Protein AF-A0A845YEF0-F1 (afdb_monomer_lite)

Foldseek 3Di:
DDDDPDDCVPPDPDVCVVVDDDQDDDPVQLVVLQVLLVLAPDPVLSVLLSQQSSQVVSVVVVCCVPPVPWDWDLPPWLSNPNVSSNPDSWTWQIDTHPDTDIGHGDDD

Secondary structure (DSSP, 8-state):
--------TT-S--HHHHS-PPPPPPHHHHHHHHHHHTT--SHHHHHHHHHHHHHHHHHHHHHHHH-TTSPEE-TT-GGG-HHHHTT-SSEEEEEETTEEEEE-----

Structure (mmCIF, N/CA/C/O backbone):
data_AF-A0A845YEF0-F1
#
_entry.id   AF-A0A845YEF0-F1
#
loop_
_atom_site.group_PDB
_atom_site.id
_atom_site.type_symbol
_atom_site.label_atom_id
_atom_site.label_alt_id
_atom_site.label_comp_id
_atom_site.label_asym_id
_atom_site.label_entity_id
_atom_site.label_seq_id
_atom_site.pdbx_PDB_ins_code
_atom_site.Cartn_x
_atom_site.Cartn_y
_atom_site.Cartn_z
_atom_site.occupancy
_atom_site.B_iso_or_equiv
_atom_site.auth_seq_id
_atom_site.auth_comp_id
_atom_site.auth_asym_id
_atom_site.auth_atom_id
_atom_site.pdbx_PDB_model_num
ATOM 1 N N . MET A 1 1 ? -62.039 5.447 -3.272 1.00 38.53 1 MET A N 1
ATOM 2 C CA . MET A 1 1 ? -60.881 5.254 -4.170 1.00 38.53 1 MET A CA 1
ATOM 3 C C . MET A 1 1 ? -59.667 5.848 -3.467 1.00 38.53 1 MET A C 1
ATOM 5 O O . MET A 1 1 ? -59.539 7.062 -3.432 1.00 38.53 1 MET A O 1
ATOM 9 N N . VAL A 1 2 ? -58.877 5.022 -2.777 1.00 38.72 2 VAL A N 1
ATOM 10 C CA . VAL A 1 2 ? -57.711 5.479 -1.998 1.00 38.72 2 VAL A CA 1
ATOM 11 C C . VAL A 1 2 ? -56.501 5.454 -2.928 1.00 38.72 2 VAL A C 1
ATOM 13 O O . VAL A 1 2 ? -56.199 4.412 -3.504 1.00 38.72 2 VAL A O 1
ATOM 16 N N . LYS A 1 3 ? -55.856 6.606 -3.136 1.00 45.25 3 LYS A N 1
ATOM 17 C CA . LYS A 1 3 ? -54.605 6.700 -3.896 1.00 45.25 3 LYS A CA 1
ATOM 18 C C . LYS A 1 3 ? -53.449 6.468 -2.928 1.00 45.25 3 LYS A C 1
ATOM 20 O O . LYS A 1 3 ? -53.220 7.291 -2.050 1.00 45.25 3 LYS A O 1
ATOM 25 N N . TYR A 1 4 ? -52.746 5.353 -3.092 1.00 42.28 4 TYR A N 1
ATOM 26 C CA . TYR A 1 4 ? -51.457 5.124 -2.448 1.00 42.28 4 TYR A CA 1
ATOM 27 C C . TYR A 1 4 ? -50.391 5.828 -3.289 1.00 42.28 4 TYR A C 1
ATOM 29 O O . TYR A 1 4 ? -49.989 5.327 -4.335 1.00 42.28 4 TYR A O 1
ATOM 37 N N . THR A 1 5 ? -49.978 7.023 -2.882 1.00 46.72 5 THR A N 1
ATOM 38 C CA . THR A 1 5 ? -48.724 7.615 -3.358 1.00 46.72 5 THR A CA 1
ATOM 39 C C . THR A 1 5 ? -47.606 7.06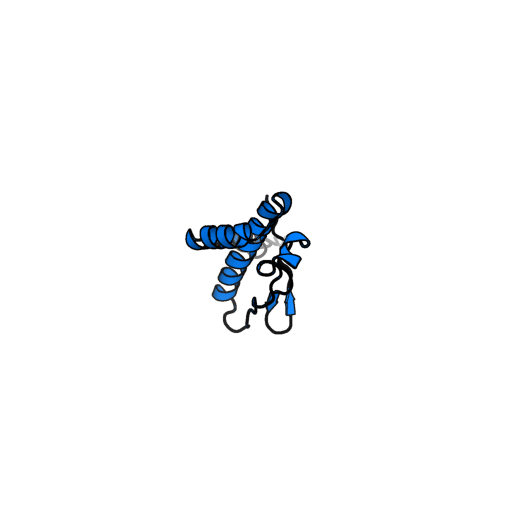9 -2.488 1.00 46.72 5 THR A C 1
ATOM 41 O O . THR A 1 5 ? -47.439 7.497 -1.349 1.00 46.72 5 THR A O 1
ATOM 44 N N . THR A 1 6 ? -46.890 6.078 -3.008 1.00 53.91 6 THR A N 1
ATOM 45 C CA . THR A 1 6 ? -45.656 5.574 -2.408 1.00 53.91 6 THR A CA 1
ATOM 46 C C . THR A 1 6 ? -44.585 6.649 -2.567 1.00 53.91 6 THR A C 1
ATOM 48 O O . THR A 1 6 ? -44.203 6.978 -3.689 1.00 53.91 6 THR A O 1
ATOM 51 N N . ASP A 1 7 ? -44.150 7.232 -1.453 1.00 53.75 7 ASP A N 1
ATOM 52 C CA . ASP A 1 7 ? -43.006 8.139 -1.407 1.00 53.75 7 ASP A CA 1
ATOM 53 C C . ASP A 1 7 ? -41.726 7.318 -1.618 1.00 53.75 7 ASP A C 1
ATOM 55 O O . ASP A 1 7 ? -41.354 6.482 -0.795 1.00 53.75 7 ASP A O 1
ATOM 59 N N . ILE A 1 8 ? -41.108 7.507 -2.782 1.00 58.44 8 ILE A N 1
ATOM 60 C CA . ILE A 1 8 ? -39.901 6.803 -3.239 1.00 58.44 8 ILE A CA 1
ATOM 61 C C . ILE A 1 8 ? -38.611 7.532 -2.827 1.00 58.44 8 ILE A C 1
ATOM 63 O O . ILE A 1 8 ? -37.521 7.052 -3.137 1.00 58.44 8 ILE A O 1
ATOM 67 N N . SER A 1 9 ? -38.697 8.662 -2.112 1.00 55.66 9 SER A N 1
ATOM 68 C CA . SER A 1 9 ? -37.523 9.494 -1.797 1.00 55.66 9 SER A CA 1
ATOM 69 C C . SER A 1 9 ? -36.497 8.826 -0.872 1.00 55.66 9 SER A C 1
ATOM 71 O O . SER A 1 9 ? -35.339 9.223 -0.878 1.00 55.66 9 SER A O 1
ATOM 73 N N . ASN A 1 10 ? -36.873 7.758 -0.159 1.00 55.16 10 ASN A N 1
ATOM 74 C CA . ASN A 1 10 ? -35.992 7.043 0.775 1.00 55.16 10 ASN A CA 1
ATOM 75 C C . ASN A 1 10 ? -35.347 5.760 0.211 1.00 55.16 10 ASN A C 1
ATOM 77 O O . ASN A 1 10 ? -34.767 4.991 0.975 1.00 55.16 10 ASN A O 1
ATOM 81 N N . GLN A 1 11 ? -35.464 5.480 -1.093 1.00 57.53 11 GLN A N 1
ATOM 82 C CA . GLN A 1 11 ? -34.917 4.252 -1.700 1.00 57.53 11 GLN A CA 1
ATOM 83 C C . GLN A 1 11 ? -33.767 4.478 -2.684 1.00 57.53 11 GLN A C 1
ATOM 85 O O . GLN A 1 11 ? -33.283 3.509 -3.265 1.00 57.53 11 GLN A O 1
ATOM 90 N N . ILE A 1 12 ? -33.320 5.718 -2.879 1.00 59.97 12 ILE A N 1
ATOM 91 C CA . ILE A 1 12 ? -32.157 6.001 -3.722 1.00 59.97 12 ILE A CA 1
ATOM 92 C C . ILE A 1 12 ? -30.931 5.906 -2.807 1.00 59.97 12 ILE A C 1
ATOM 94 O O . ILE A 1 12 ? -30.807 6.737 -1.906 1.00 59.97 12 ILE A O 1
ATOM 98 N N . PRO A 1 13 ? -30.060 4.888 -2.966 1.00 55.53 13 PRO A N 1
ATOM 99 C CA . PRO A 1 13 ? -28.798 4.863 -2.246 1.00 55.53 13 PRO A CA 1
ATOM 100 C C . PRO A 1 13 ? -28.045 6.138 -2.603 1.00 55.53 13 PRO A C 1
ATOM 102 O O . PRO A 1 13 ? -28.045 6.537 -3.770 1.00 55.53 13 PRO A O 1
ATOM 105 N N . ASP A 1 14 ? -27.452 6.775 -1.599 1.00 63.31 14 ASP A N 1
ATOM 106 C CA . ASP A 1 14 ? -26.646 7.972 -1.795 1.00 63.31 14 ASP A CA 1
ATOM 107 C C . ASP A 1 14 ? -25.662 7.734 -2.953 1.00 63.31 14 ASP A C 1
ATOM 109 O O . ASP A 1 14 ? -24.939 6.734 -2.980 1.00 63.31 14 ASP A O 1
ATOM 113 N 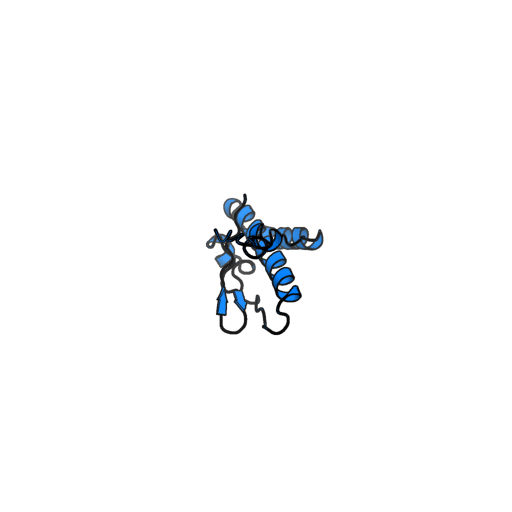N . PHE A 1 15 ? -25.712 8.597 -3.966 1.00 55.25 15 PHE A N 1
ATOM 114 C CA . PHE A 1 15 ? -24.947 8.430 -5.201 1.00 55.25 15 PHE A CA 1
ATOM 115 C C . PHE A 1 15 ? -23.438 8.398 -4.910 1.00 55.25 15 PHE A C 1
ATOM 117 O O . PHE A 1 15 ? -22.692 7.674 -5.571 1.00 55.25 15 PHE A O 1
ATOM 124 N N . ASP A 1 16 ? -23.020 9.071 -3.836 1.00 56.50 16 ASP A N 1
ATOM 125 C CA . ASP A 1 16 ? -21.650 9.071 -3.323 1.00 56.50 16 ASP A CA 1
ATOM 126 C C . ASP A 1 16 ? -21.238 7.719 -2.708 1.00 56.50 16 ASP A C 1
ATOM 128 O O . ASP A 1 16 ? -20.061 7.359 -2.713 1.00 56.50 16 ASP A O 1
ATOM 132 N N . VAL A 1 17 ? -22.196 6.917 -2.226 1.00 57.47 17 VAL A N 1
ATOM 133 C CA . VAL A 1 17 ? -21.962 5.535 -1.766 1.00 57.47 17 VAL A CA 1
ATOM 134 C C . VAL A 1 17 ? -21.834 4.574 -2.954 1.00 57.47 17 VAL A C 1
ATOM 136 O O . VAL A 1 17 ? -21.126 3.573 -2.862 1.00 57.47 17 VAL A O 1
ATOM 139 N N . LEU A 1 18 ? -22.492 4.875 -4.078 1.00 54.03 18 LEU A N 1
ATOM 140 C CA . LEU A 1 18 ? -22.507 4.027 -5.275 1.00 54.03 18 LEU A CA 1
ATOM 141 C C . LEU A 1 18 ? -21.299 4.232 -6.196 1.00 54.03 18 LEU A C 1
ATOM 143 O O . LEU A 1 18 ? -20.907 3.284 -6.875 1.00 54.03 18 LEU A O 1
ATOM 147 N N . MET A 1 19 ? -20.709 5.430 -6.240 1.00 58.81 19 MET A N 1
ATOM 148 C CA . MET A 1 19 ? -19.601 5.727 -7.163 1.00 58.81 19 MET A CA 1
ATOM 149 C C . MET A 1 19 ? -18.217 5.282 -6.681 1.00 58.81 19 MET A C 1
ATOM 151 O O . MET A 1 19 ? -17.252 5.402 -7.432 1.00 58.81 19 MET A O 1
ATOM 155 N N . GLY A 1 20 ? -18.113 4.707 -5.482 1.00 64.19 20 GLY A N 1
ATOM 156 C CA . GLY A 1 20 ? -16.819 4.417 -4.876 1.00 64.19 20 GLY A CA 1
ATOM 157 C C . GLY A 1 20 ? -16.138 5.716 -4.450 1.00 64.19 20 GLY A C 1
ATOM 158 O O . GLY A 1 20 ? -16.063 6.696 -5.189 1.00 64.19 20 GLY A O 1
ATOM 159 N N . 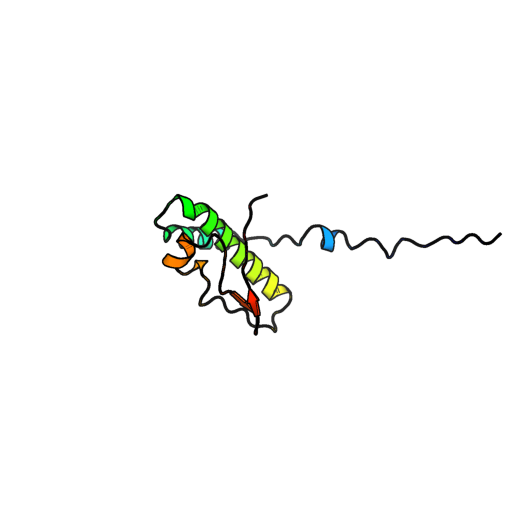GLN A 1 21 ? -15.666 5.758 -3.212 1.00 72.50 21 GLN A N 1
ATOM 160 C CA . GLN A 1 21 ? -14.971 6.944 -2.730 1.00 72.50 21 GLN A CA 1
ATOM 161 C C . GLN A 1 21 ? -13.596 7.006 -3.393 1.00 72.50 21 GLN A C 1
ATOM 163 O O . GLN A 1 21 ? -12.824 6.050 -3.326 1.00 72.50 21 GLN A O 1
ATOM 168 N N . VAL A 1 22 ? -13.315 8.128 -4.054 1.00 82.00 22 VAL A N 1
ATOM 169 C CA . VAL A 1 22 ? -12.008 8.394 -4.653 1.00 82.00 22 VAL A CA 1
ATOM 170 C C . VAL A 1 22 ? -11.104 8.950 -3.567 1.00 82.00 22 VAL A C 1
ATOM 172 O O . VAL A 1 22 ? -11.405 9.992 -2.988 1.00 82.00 22 VAL A O 1
ATOM 175 N N . MET A 1 23 ? -9.995 8.263 -3.317 1.00 87.62 23 MET A N 1
ATOM 176 C CA . MET A 1 23 ? -8.944 8.784 -2.454 1.00 87.62 23 MET A CA 1
ATOM 177 C C . MET A 1 23 ? -7.972 9.615 -3.286 1.00 87.62 23 MET A C 1
ATOM 179 O O . MET A 1 23 ? -7.398 9.079 -4.241 1.00 87.62 23 MET A O 1
ATOM 183 N N . PRO A 1 24 ? -7.804 10.913 -2.983 1.00 89.19 24 PRO A N 1
ATOM 184 C CA . PRO A 1 24 ? -6.764 11.697 -3.623 1.00 89.19 24 PRO A CA 1
ATOM 185 C C . PRO A 1 24 ? -5.400 11.138 -3.215 1.00 89.19 24 PRO A C 1
ATOM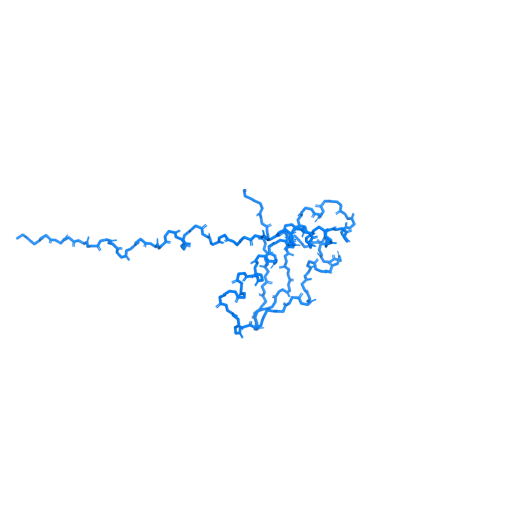 187 O O . PRO A 1 24 ? -5.189 10.794 -2.064 1.00 89.19 24 PRO A O 1
ATOM 190 N N . LEU A 1 25 ? -4.484 11.045 -4.175 1.00 92.25 25 LEU A N 1
ATOM 191 C CA . LEU A 1 25 ? -3.082 10.729 -3.913 1.00 92.25 25 LEU A CA 1
ATOM 192 C C . LEU A 1 25 ? -2.267 12.012 -4.023 1.00 92.25 25 LEU A C 1
ATOM 194 O O . LEU A 1 25 ? -2.415 12.775 -4.986 1.00 92.25 25 LEU A O 1
ATOM 198 N N . GLU A 1 26 ? -1.362 12.219 -3.083 1.00 94.56 26 GLU A N 1
ATOM 199 C CA . GLU A 1 26 ? -0.471 13.363 -3.039 1.00 94.56 26 GLU A CA 1
ATOM 200 C C . GLU A 1 26 ? 0.788 13.120 -3.889 1.00 94.56 26 GLU A C 1
ATOM 202 O O . GLU A 1 26 ? 1.226 11.984 -4.090 1.00 94.56 26 GLU A O 1
ATOM 207 N N . PRO A 1 27 ? 1.482 14.176 -4.359 1.00 96.31 27 PRO A N 1
ATOM 208 C CA . PRO A 1 27 ? 2.749 14.040 -5.084 1.00 96.31 27 PRO A CA 1
ATOM 209 C C . PRO A 1 27 ? 3.813 13.198 -4.358 1.00 96.31 27 PRO A C 1
ATOM 211 O O . PRO A 1 27 ? 4.721 12.661 -4.999 1.00 96.31 27 PRO A O 1
ATOM 214 N N . ALA A 1 28 ? 3.745 13.121 -3.026 1.00 96.56 28 ALA A N 1
ATOM 215 C CA . ALA A 1 28 ? 4.623 12.287 -2.212 1.00 96.56 28 ALA A CA 1
ATOM 216 C C . ALA A 1 28 ? 4.354 10.785 -2.411 1.00 96.56 28 ALA A C 1
ATOM 218 O O . ALA A 1 28 ? 5.316 10.020 -2.507 1.00 96.56 28 ALA A O 1
ATOM 219 N N . ASP A 1 29 ? 3.095 10.386 -2.580 1.00 96.31 29 ASP A N 1
ATOM 220 C CA . ASP A 1 29 ? 2.690 8.987 -2.736 1.00 96.31 29 ASP A CA 1
ATOM 221 C C . ASP A 1 29 ? 3.227 8.402 -4.036 1.00 96.31 29 ASP A C 1
ATOM 223 O O . ASP A 1 29 ? 3.846 7.337 -4.058 1.00 96.31 29 ASP A O 1
ATOM 227 N N . TYR A 1 30 ? 3.113 9.164 -5.125 1.00 96.50 30 TYR A N 1
ATOM 228 C CA . TYR A 1 30 ? 3.689 8.781 -6.411 1.00 96.50 30 TYR A CA 1
ATOM 229 C C . TYR A 1 30 ? 5.208 8.608 -6.329 1.00 96.50 30 TYR A C 1
ATOM 231 O O . TYR A 1 30 ? 5.758 7.662 -6.896 1.00 96.50 30 TYR A O 1
ATOM 239 N N . LYS A 1 31 ? 5.908 9.498 -5.609 1.00 97.12 31 LYS A N 1
ATOM 240 C CA . LYS A 1 31 ? 7.359 9.375 -5.400 1.00 97.12 31 LYS A CA 1
ATOM 241 C C . LYS A 1 31 ? 7.691 8.118 -4.605 1.00 97.12 31 LYS A C 1
ATOM 243 O O . LYS A 1 31 ? 8.605 7.392 -4.986 1.00 97.12 31 LYS A O 1
ATOM 248 N N . GLN A 1 32 ? 6.944 7.836 -3.543 1.00 95.56 32 GLN A N 1
ATOM 249 C CA . GLN A 1 32 ? 7.137 6.636 -2.736 1.00 95.56 32 GLN A CA 1
ATOM 250 C C . GLN A 1 32 ? 6.894 5.359 -3.553 1.00 95.56 32 GLN A C 1
ATOM 252 O O . GLN A 1 32 ? 7.719 4.444 -3.513 1.00 95.56 32 GLN A O 1
ATOM 257 N N . ALA A 1 33 ? 5.835 5.322 -4.364 1.00 95.50 33 ALA A N 1
ATOM 258 C CA . ALA A 1 33 ? 5.553 4.214 -5.272 1.00 95.50 33 ALA A CA 1
ATOM 259 C C . ALA A 1 33 ? 6.675 3.991 -6.296 1.00 95.50 33 ALA A C 1
ATOM 261 O O . ALA A 1 33 ? 7.075 2.850 -6.548 1.00 95.50 33 ALA A O 1
ATOM 262 N N . ILE A 1 34 ? 7.257 5.069 -6.829 1.00 95.56 34 ILE A N 1
ATOM 263 C CA . ILE A 1 34 ? 8.426 4.997 -7.713 1.00 95.56 34 ILE A CA 1
ATOM 264 C C . ILE A 1 34 ? 9.637 4.395 -6.984 1.00 95.56 34 ILE A C 1
ATOM 266 O O . ILE A 1 34 ? 10.298 3.514 -7.537 1.00 95.56 34 ILE A O 1
ATOM 270 N N . GLU A 1 35 ? 9.938 4.826 -5.756 1.00 94.56 35 GLU A N 1
ATOM 271 C CA . GLU A 1 35 ? 11.089 4.310 -4.999 1.00 94.56 35 GLU A CA 1
ATOM 272 C C . GLU A 1 35 ? 10.968 2.819 -4.667 1.00 94.56 35 GLU A C 1
ATOM 274 O O . GLU A 1 35 ? 11.963 2.093 -4.725 1.00 94.56 35 GLU A O 1
ATOM 279 N N . ILE A 1 36 ? 9.761 2.336 -4.366 1.00 91.31 36 ILE A N 1
ATOM 280 C CA . ILE A 1 36 ? 9.512 0.901 -4.177 1.00 91.31 36 ILE A CA 1
ATOM 281 C C . ILE A 1 36 ? 9.696 0.143 -5.493 1.00 91.31 36 ILE A C 1
ATOM 283 O O . ILE A 1 36 ? 10.411 -0.856 -5.538 1.00 91.31 36 ILE A O 1
ATOM 287 N N . THR A 1 37 ? 9.145 0.664 -6.587 1.00 91.31 37 THR A N 1
ATOM 288 C CA . THR A 1 37 ? 9.217 0.030 -7.911 1.00 91.31 37 THR A CA 1
ATOM 289 C C . THR A 1 37 ? 10.654 -0.109 -8.423 1.00 91.31 37 THR A C 1
ATOM 291 O O . THR A 1 37 ? 10.985 -1.092 -9.084 1.00 91.31 37 THR A O 1
ATOM 294 N N . LYS A 1 38 ? 11.556 0.818 -8.072 1.00 91.75 38 LYS A N 1
ATOM 295 C CA . LYS A 1 38 ? 12.993 0.719 -8.399 1.00 91.75 38 LYS A CA 1
ATOM 296 C C . LYS A 1 38 ? 13.676 -0.518 -7.807 1.00 91.75 38 LYS A C 1
ATOM 298 O O . LYS A 1 38 ? 14.721 -0.920 -8.311 1.00 91.75 38 LYS A O 1
ATOM 303 N N . ARG A 1 39 ? 13.112 -1.117 -6.753 1.00 89.69 39 ARG A N 1
ATOM 304 C CA . ARG A 1 39 ? 13.637 -2.336 -6.114 1.00 89.69 39 ARG A CA 1
ATOM 305 C C . ARG A 1 39 ? 13.254 -3.609 -6.873 1.00 89.69 39 ARG A C 1
ATOM 307 O O . ARG A 1 39 ? 13.817 -4.663 -6.599 1.00 89.69 39 ARG A O 1
ATOM 314 N N . VAL A 1 40 ? 12.325 -3.514 -7.825 1.00 89.00 40 VAL A N 1
ATOM 315 C CA . VAL A 1 40 ? 11.855 -4.632 -8.646 1.00 89.00 40 VAL A CA 1
ATOM 316 C C . VAL A 1 40 ? 12.792 -4.829 -9.836 1.00 89.00 40 VAL A C 1
ATOM 318 O O . VAL A 1 40 ? 12.937 -3.958 -10.704 1.00 89.00 40 VAL A O 1
ATOM 321 N N . THR A 1 41 ? 13.433 -5.995 -9.889 1.00 87.56 41 THR A N 1
ATOM 322 C CA . THR A 1 41 ? 14.423 -6.325 -10.921 1.00 87.56 41 THR A CA 1
ATOM 323 C C . THR A 1 41 ? 13.764 -6.467 -12.291 1.00 87.56 41 THR A C 1
ATOM 325 O O . THR A 1 41 ? 14.178 -5.809 -13.247 1.00 87.56 41 THR A O 1
ATOM 328 N N . HIS A 1 42 ? 12.701 -7.263 -12.345 1.00 87.00 42 HIS A N 1
ATOM 329 C CA . HIS A 1 42 ? 11.936 -7.616 -13.537 1.00 87.00 42 HIS A CA 1
ATOM 330 C C . HIS A 1 42 ? 10.997 -6.487 -13.978 1.00 87.00 42 HIS A C 1
ATOM 332 O O . HIS A 1 42 ? 10.152 -6.023 -13.213 1.00 87.00 42 HIS A O 1
ATOM 338 N N . GLN A 1 43 ? 11.164 -6.007 -15.211 1.00 87.62 43 GLN A N 1
ATOM 339 C CA . GLN A 1 43 ? 10.438 -4.840 -15.720 1.00 87.62 43 GLN A CA 1
ATOM 340 C C . GLN A 1 43 ? 8.932 -5.104 -15.848 1.00 87.62 43 GLN A C 1
ATOM 342 O O . GLN A 1 43 ? 8.135 -4.203 -15.601 1.00 87.62 43 GLN A O 1
ATOM 347 N N . GLU A 1 44 ? 8.560 -6.335 -16.177 1.00 88.62 44 GLU A N 1
ATOM 348 C CA . GLU A 1 44 ? 7.193 -6.833 -16.288 1.00 88.62 44 GLU A CA 1
ATOM 349 C C . GLU A 1 44 ? 6.385 -6.659 -14.992 1.00 88.62 44 GLU A C 1
ATOM 351 O O . GLU A 1 44 ? 5.196 -6.365 -15.053 1.00 88.62 44 GLU A O 1
ATOM 356 N N . HIS A 1 45 ? 7.030 -6.722 -13.823 1.00 89.69 45 HIS A N 1
ATOM 357 C CA . HIS A 1 45 ? 6.356 -6.579 -12.526 1.00 89.69 45 HIS A CA 1
ATOM 358 C C . HIS A 1 45 ? 6.335 -5.135 -12.008 1.00 89.69 45 HIS A C 1
ATOM 360 O O . HIS A 1 45 ? 5.650 -4.833 -11.028 1.00 89.69 45 HIS A O 1
ATOM 366 N N . ARG A 1 46 ? 7.070 -4.214 -12.649 1.00 92.00 46 ARG A N 1
ATOM 367 C CA . ARG A 1 46 ? 7.199 -2.826 -12.177 1.00 92.00 46 ARG A CA 1
ATOM 368 C C . ARG A 1 46 ? 5.881 -2.066 -12.220 1.00 92.00 46 ARG A C 1
ATOM 370 O O . ARG A 1 46 ? 5.587 -1.349 -11.271 1.00 92.00 46 ARG A O 1
ATOM 377 N N . TRP A 1 47 ? 5.096 -2.226 -13.288 1.00 93.44 47 TRP A N 1
ATOM 378 C CA . TRP A 1 47 ? 3.808 -1.536 -13.410 1.00 93.44 47 TRP A CA 1
ATOM 379 C C . TRP A 1 47 ? 2.838 -1.979 -12.318 1.00 93.44 47 TRP A C 1
ATOM 381 O O . TRP A 1 47 ? 2.326 -1.151 -11.571 1.00 93.44 47 TRP A O 1
ATOM 391 N N . GLN A 1 48 ? 2.680 -3.290 -12.141 1.00 93.38 48 GLN A N 1
ATOM 392 C CA . GLN A 1 48 ? 1.780 -3.803 -11.117 1.00 93.38 48 GLN A CA 1
ATOM 393 C C . GLN A 1 48 ? 2.270 -3.480 -9.701 1.00 93.38 48 GLN A C 1
ATOM 395 O O . GLN A 1 48 ? 1.468 -3.145 -8.837 1.00 93.38 48 GLN A O 1
ATOM 400 N N . THR A 1 49 ? 3.583 -3.509 -9.449 1.00 93.44 49 THR A N 1
ATOM 401 C CA . THR A 1 49 ? 4.140 -3.107 -8.145 1.00 93.44 49 THR A CA 1
ATOM 402 C C . THR A 1 49 ? 3.864 -1.636 -7.852 1.00 93.44 49 THR A C 1
ATOM 404 O O . THR A 1 49 ? 3.521 -1.286 -6.724 1.00 93.44 49 THR A O 1
ATOM 407 N N . TYR A 1 50 ? 3.980 -0.781 -8.866 1.00 94.75 50 TYR A N 1
ATOM 408 C CA . TYR A 1 50 ? 3.640 0.629 -8.761 1.00 94.75 50 TYR A CA 1
ATOM 409 C C . TYR A 1 50 ? 2.161 0.822 -8.401 1.00 94.75 50 TYR A C 1
ATOM 411 O O . TYR A 1 50 ? 1.868 1.495 -7.413 1.00 94.75 50 TYR A O 1
ATOM 419 N N . LEU A 1 51 ? 1.244 0.172 -9.126 1.00 95.31 51 LEU A N 1
ATOM 420 C CA . LEU A 1 51 ? -0.195 0.225 -8.840 1.00 95.31 51 LEU A CA 1
ATOM 421 C C . LEU A 1 51 ? -0.531 -0.317 -7.446 1.00 95.31 51 LEU A C 1
ATOM 423 O O . LEU A 1 51 ? -1.282 0.310 -6.705 1.00 95.31 51 LEU A O 1
ATOM 427 N N . ASN A 1 52 ? 0.070 -1.440 -7.058 1.00 95.19 52 ASN A N 1
ATOM 428 C CA . ASN A 1 52 ? -0.098 -2.033 -5.735 1.00 95.19 52 ASN A CA 1
ATOM 429 C C . ASN A 1 52 ? 0.371 -1.084 -4.628 1.00 95.19 52 ASN A C 1
ATOM 431 O O . ASN A 1 52 ? -0.288 -0.967 -3.597 1.00 95.19 52 ASN A O 1
ATOM 435 N N . MET A 1 53 ? 1.485 -0.378 -4.838 1.00 95.38 53 MET A N 1
ATOM 436 C CA . MET A 1 53 ? 1.975 0.588 -3.861 1.00 95.38 53 MET A CA 1
ATOM 437 C C . MET A 1 53 ? 1.046 1.803 -3.748 1.00 95.38 53 MET A C 1
ATOM 439 O O . MET A 1 53 ? 0.768 2.241 -2.636 1.00 95.38 53 MET A O 1
ATOM 443 N N . LEU A 1 54 ? 0.507 2.308 -4.862 1.00 95.81 54 LEU A N 1
ATOM 444 C CA . LEU A 1 54 ? -0.497 3.378 -4.829 1.00 95.81 54 LEU A CA 1
ATOM 445 C C . LEU A 1 54 ? -1.787 2.936 -4.130 1.00 95.81 54 LEU A C 1
ATOM 447 O O . LEU A 1 54 ? -2.327 3.681 -3.318 1.00 95.81 54 LEU A O 1
ATOM 451 N N . ALA A 1 55 ? -2.256 1.717 -4.400 1.00 94.81 55 ALA A N 1
ATOM 452 C CA . ALA A 1 55 ? -3.436 1.163 -3.747 1.00 94.81 55 ALA A CA 1
ATOM 453 C C . ALA A 1 55 ? -3.239 1.022 -2.232 1.00 94.81 55 ALA A C 1
ATOM 455 O O . ALA A 1 55 ? -4.164 1.303 -1.475 1.00 94.81 55 ALA A O 1
ATOM 456 N N . LEU A 1 56 ? -2.041 0.626 -1.784 1.00 95.38 56 LEU A N 1
ATOM 457 C CA . LEU A 1 56 ? -1.722 0.571 -0.359 1.00 95.38 56 LEU A CA 1
ATOM 458 C C . LEU A 1 56 ? -1.770 1.962 0.283 1.00 95.38 56 LEU A C 1
ATOM 460 O O . LEU A 1 56 ? -2.411 2.108 1.316 1.00 95.38 56 LEU A O 1
ATOM 464 N N . LEU A 1 57 ? -1.146 2.968 -0.334 1.00 95.19 57 LEU A N 1
ATOM 465 C CA . LEU A 1 57 ? -1.110 4.338 0.198 1.00 95.19 57 LEU A CA 1
ATOM 466 C C . LEU A 1 57 ? -2.513 4.950 0.284 1.00 95.19 57 LEU A C 1
ATOM 468 O O . LEU A 1 57 ? -2.918 5.424 1.343 1.00 95.19 57 LEU A O 1
ATOM 472 N N . ALA A 1 58 ? -3.296 4.838 -0.791 1.00 93.62 58 ALA A N 1
ATOM 473 C CA . ALA A 1 58 ? -4.686 5.286 -0.805 1.00 93.62 58 ALA A CA 1
ATOM 474 C C . ALA A 1 58 ? -5.536 4.562 0.251 1.00 93.62 58 ALA A C 1
ATOM 476 O O . ALA A 1 58 ? -6.372 5.179 0.910 1.00 93.62 58 ALA A O 1
ATOM 477 N N . PHE A 1 59 ? -5.333 3.251 0.427 1.00 93.00 59 PHE A N 1
ATOM 478 C CA . PHE A 1 59 ? -6.045 2.477 1.441 1.00 93.00 59 PHE A CA 1
ATOM 479 C C . PHE A 1 59 ? -5.645 2.881 2.863 1.00 93.00 59 PHE A C 1
ATOM 481 O O . PHE A 1 59 ? -6.513 2.977 3.726 1.00 93.00 59 PHE A O 1
ATOM 488 N N . GLU A 1 60 ? -4.356 3.116 3.117 1.00 92.38 60 GLU A N 1
ATOM 489 C CA . GLU A 1 60 ? -3.857 3.597 4.407 1.00 92.38 60 GLU A CA 1
ATOM 490 C C . GLU A 1 60 ? -4.526 4.924 4.779 1.00 92.38 60 GLU A C 1
ATOM 492 O O . GLU A 1 60 ? -5.077 5.038 5.874 1.00 92.38 60 GLU A O 1
ATOM 497 N N . GLU A 1 61 ? -4.562 5.890 3.861 1.00 91.38 61 GLU A N 1
ATOM 498 C CA . GLU A 1 61 ? -5.212 7.183 4.087 1.00 91.38 61 GLU A CA 1
ATOM 499 C C . GLU A 1 61 ? -6.724 7.034 4.301 1.00 91.38 61 GLU A C 1
ATOM 501 O O . GLU A 1 61 ? -7.261 7.489 5.315 1.00 91.38 61 GLU A O 1
ATOM 506 N N . TRP A 1 62 ? -7.400 6.291 3.420 1.00 90.56 62 TRP A N 1
ATOM 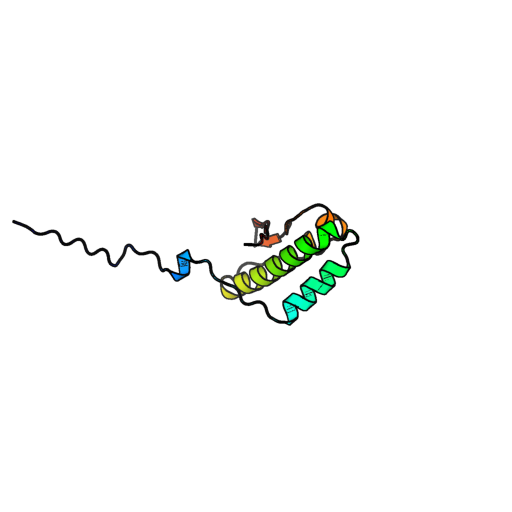507 C CA . TRP A 1 62 ? -8.829 5.989 3.536 1.00 90.56 62 TRP A CA 1
ATOM 508 C C . TRP A 1 62 ? -9.186 5.368 4.887 1.00 90.56 62 TRP A C 1
ATOM 510 O O . TRP A 1 62 ? -10.215 5.692 5.493 1.00 90.56 62 TRP A O 1
ATOM 520 N N . PHE A 1 63 ? -8.338 4.456 5.356 1.00 90.38 63 PHE A N 1
ATOM 521 C CA . PHE A 1 63 ? -8.526 3.746 6.605 1.00 90.38 63 PHE A CA 1
ATOM 522 C C . PHE A 1 63 ? -8.333 4.672 7.809 1.00 90.38 63 PHE A C 1
ATOM 524 O O . PHE A 1 63 ? -9.152 4.649 8.729 1.00 90.38 63 PHE A O 1
ATOM 531 N N . GLN A 1 64 ? -7.300 5.522 7.796 1.00 88.88 64 GLN A N 1
ATOM 532 C CA . GLN A 1 64 ? -7.041 6.482 8.874 1.00 88.88 64 GLN A CA 1
ATOM 533 C C . GLN A 1 64 ? -8.169 7.510 9.027 1.00 88.88 64 GLN A C 1
ATOM 535 O O . GLN A 1 64 ? -8.537 7.841 10.155 1.00 88.88 64 GLN A O 1
ATOM 540 N N . GLU A 1 65 ? -8.763 7.975 7.924 1.00 87.75 65 GLU A N 1
ATOM 541 C CA . GLU A 1 65 ? -9.890 8.918 7.955 1.00 87.75 65 GLU A CA 1
ATOM 542 C C . GLU A 1 65 ? -11.150 8.353 8.634 1.00 87.75 65 GLU A C 1
ATOM 544 O O . GLU A 1 65 ? -11.930 9.109 9.215 1.00 87.75 65 GLU A O 1
ATOM 549 N N . ARG A 1 66 ? -11.377 7.034 8.550 1.00 83.50 66 ARG A N 1
ATOM 550 C CA . ARG A 1 66 ? -12.634 6.389 8.980 1.00 83.50 66 ARG A CA 1
ATOM 551 C C . ARG A 1 66 ? -12.504 5.640 10.295 1.00 83.50 66 ARG A C 1
ATOM 553 O O . ARG A 1 66 ? -13.390 5.725 11.140 1.00 83.50 66 ARG A O 1
ATOM 560 N N . GLU A 1 67 ? -11.416 4.899 10.469 1.00 73.75 67 GLU A N 1
ATOM 561 C CA . GLU A 1 67 ? -11.292 3.882 11.514 1.00 73.75 67 GLU A CA 1
ATOM 562 C C . GLU A 1 67 ? -9.942 3.947 12.240 1.00 73.75 67 GLU A C 1
ATOM 564 O O . GLU A 1 67 ? -9.262 2.943 12.444 1.00 73.75 67 GLU A O 1
ATOM 569 N N . GLY A 1 68 ? -9.585 5.127 12.758 1.00 66.12 68 GLY A N 1
ATOM 570 C CA . GLY A 1 68 ? -8.360 5.333 13.550 1.00 66.12 68 GLY A CA 1
ATOM 571 C C . GLY A 1 68 ? -8.270 4.547 14.875 1.00 66.12 68 GLY A C 1
ATOM 572 O O . GLY A 1 68 ? -7.303 4.697 15.621 1.00 66.12 68 GLY A O 1
ATOM 573 N N . LYS A 1 69 ? -9.275 3.726 15.216 1.00 79.12 69 LYS A N 1
ATOM 574 C CA . LYS A 1 69 ? -9.264 2.855 16.407 1.00 79.12 69 LYS A CA 1
ATOM 575 C C . LYS A 1 69 ? -8.679 1.474 16.130 1.00 79.12 69 LYS A C 1
ATOM 577 O O . LYS A 1 69 ? -8.152 0.847 17.051 1.00 79.12 69 LYS A O 1
ATOM 582 N N . LEU A 1 70 ? -8.803 0.981 14.900 1.00 83.69 70 LEU A N 1
ATOM 583 C CA . LEU A 1 70 ? -8.249 -0.305 14.504 1.00 83.69 70 LEU A CA 1
ATOM 584 C C . LEU A 1 70 ? -6.804 -0.103 14.045 1.00 83.69 70 LEU A C 1
ATOM 586 O O . LEU A 1 70 ? -6.466 0.884 13.401 1.00 83.69 70 LEU A O 1
ATOM 590 N N . LYS A 1 71 ? -5.922 -1.034 14.410 1.00 87.38 71 LYS A N 1
ATOM 591 C CA . LYS A 1 71 ? -4.522 -0.977 13.984 1.00 87.38 71 LYS A CA 1
ATOM 592 C C . LYS A 1 71 ? -4.400 -1.555 12.583 1.00 87.38 71 LYS A C 1
ATOM 594 O O . LYS A 1 71 ? -4.784 -2.707 12.377 1.00 87.38 71 LYS A O 1
ATOM 599 N N . LEU A 1 72 ? -3.842 -0.760 11.678 1.00 91.69 72 LEU A N 1
ATOM 600 C CA . LEU A 1 72 ? -3.363 -1.204 10.379 1.00 91.69 72 LEU A CA 1
ATOM 601 C C . LEU A 1 72 ? -1.878 -1.556 10.508 1.00 91.69 72 LEU A C 1
ATOM 603 O O . LEU A 1 72 ? -1.070 -0.695 10.850 1.00 91.69 72 LEU A O 1
ATOM 607 N N . ASP A 1 73 ? -1.531 -2.820 10.290 1.00 92.25 73 ASP A N 1
ATOM 608 C CA . ASP A 1 73 ? -0.151 -3.300 10.255 1.00 92.25 73 ASP A CA 1
ATOM 609 C C . ASP A 1 73 ? 0.244 -3.622 8.814 1.00 92.25 73 ASP A C 1
ATOM 611 O O . ASP A 1 73 ? -0.353 -4.478 8.152 1.00 92.25 73 ASP A O 1
ATOM 615 N N . THR A 1 74 ? 1.261 -2.901 8.344 1.00 91.69 74 THR A N 1
ATOM 616 C CA . THR A 1 74 ? 1.806 -2.998 6.987 1.00 91.69 74 THR A CA 1
ATOM 617 C C . THR A 1 74 ? 3.244 -3.523 6.970 1.00 91.69 74 THR A C 1
ATOM 619 O O . THR A 1 74 ? 3.852 -3.661 5.908 1.00 91.69 74 THR A O 1
ATOM 622 N N . THR A 1 75 ? 3.788 -3.894 8.136 1.00 89.06 75 THR A N 1
ATOM 623 C CA . THR A 1 75 ? 5.198 -4.273 8.331 1.00 89.06 75 THR A CA 1
ATOM 624 C C . THR A 1 75 ? 5.621 -5.434 7.433 1.00 89.06 75 THR A C 1
ATOM 626 O O . THR A 1 75 ? 6.731 -5.449 6.906 1.00 89.06 75 THR A O 1
ATOM 629 N N . ASN A 1 76 ? 4.728 -6.408 7.242 1.00 88.00 76 ASN A N 1
ATOM 630 C CA . ASN A 1 76 ? 4.986 -7.621 6.463 1.00 88.00 76 ASN A CA 1
ATOM 631 C C . ASN A 1 76 ? 4.294 -7.619 5.091 1.00 88.00 76 ASN A C 1
ATOM 633 O O . ASN A 1 76 ? 4.165 -8.684 4.479 1.00 88.00 76 ASN A O 1
ATOM 637 N N . CYS A 1 77 ? 3.843 -6.456 4.609 1.00 91.25 77 CYS A N 1
ATOM 638 C CA . CYS A 1 77 ? 3.164 -6.357 3.321 1.00 91.25 77 CYS A CA 1
ATOM 639 C C . CYS A 1 77 ? 4.059 -6.843 2.174 1.00 91.25 77 CYS A C 1
ATOM 641 O O . CYS A 1 77 ? 5.231 -6.468 2.072 1.00 91.25 77 CYS A O 1
ATOM 643 N N . SER A 1 78 ? 3.479 -7.638 1.269 1.00 91.69 78 SER A N 1
ATOM 644 C CA . SER A 1 78 ? 4.196 -8.224 0.124 1.00 91.69 78 SER A CA 1
ATOM 645 C C . SER A 1 78 ? 4.875 -7.172 -0.753 1.00 91.69 78 SER A C 1
ATOM 647 O O . SER A 1 78 ? 5.955 -7.426 -1.273 1.00 91.69 78 SER A O 1
ATOM 649 N N . VAL A 1 79 ? 4.285 -5.979 -0.872 1.00 90.56 79 VAL A N 1
ATOM 650 C CA . VAL A 1 79 ? 4.797 -4.881 -1.707 1.00 90.56 79 VAL A CA 1
ATOM 651 C C . VAL A 1 79 ? 6.155 -4.342 -1.233 1.00 90.56 79 VAL A C 1
ATOM 653 O O . VAL A 1 79 ? 6.932 -3.827 -2.033 1.00 90.56 79 VAL A O 1
ATOM 656 N N . PHE A 1 80 ? 6.487 -4.500 0.053 1.00 90.25 80 PHE A N 1
ATOM 657 C CA . PHE A 1 80 ? 7.784 -4.093 0.606 1.00 90.25 80 PHE A CA 1
ATOM 658 C C . PHE A 1 80 ? 8.849 -5.188 0.518 1.00 90.25 80 PHE A C 1
ATOM 660 O O . PHE A 1 80 ? 10.022 -4.930 0.794 1.00 90.25 80 PHE A O 1
ATOM 667 N N . GLN A 1 81 ? 8.456 -6.400 0.126 1.00 87.88 81 GLN A N 1
ATOM 668 C CA . GLN A 1 81 ? 9.321 -7.565 0.028 1.00 87.88 81 GLN A CA 1
ATOM 669 C C . GLN A 1 81 ? 9.640 -7.833 -1.447 1.00 87.88 81 GLN A C 1
ATOM 671 O O . GLN A 1 81 ? 8.755 -8.265 -2.185 1.00 87.88 81 GLN A O 1
ATOM 676 N N . PRO A 1 82 ? 10.890 -7.629 -1.902 1.00 78.00 82 PRO A N 1
ATOM 677 C CA . PRO A 1 82 ? 11.238 -7.788 -3.313 1.00 78.00 82 PRO A CA 1
ATOM 678 C C . PRO A 1 82 ? 10.910 -9.177 -3.873 1.00 78.00 82 PRO A C 1
ATOM 680 O O . PRO A 1 82 ? 10.476 -9.282 -5.015 1.00 78.00 82 PRO A O 1
ATOM 683 N N . GLU A 1 83 ? 11.090 -10.236 -3.082 1.00 80.00 83 GLU A N 1
ATOM 684 C CA . GLU A 1 83 ? 10.803 -11.619 -3.493 1.00 80.00 83 GLU A CA 1
ATOM 685 C C . GLU A 1 83 ? 9.305 -11.843 -3.749 1.00 80.00 83 GLU A C 1
ATOM 687 O O . GLU A 1 83 ? 8.929 -12.467 -4.737 1.00 80.00 83 GLU A O 1
ATOM 692 N N . SER A 1 84 ? 8.448 -11.277 -2.896 1.00 77.44 84 SER A N 1
ATOM 693 C CA . SER A 1 84 ? 6.992 -11.428 -2.974 1.00 77.44 84 SER A CA 1
ATOM 694 C C . SER A 1 84 ? 6.367 -10.500 -4.019 1.00 77.44 84 SER A C 1
ATOM 696 O O . SER A 1 84 ? 5.494 -10.928 -4.770 1.00 77.44 84 SER A O 1
ATOM 698 N N . ALA A 1 85 ? 6.830 -9.248 -4.109 1.00 74.00 85 ALA A N 1
ATOM 699 C CA . ALA A 1 85 ? 6.320 -8.240 -5.046 1.00 74.00 85 ALA A CA 1
ATOM 700 C C . ALA A 1 85 ? 6.518 -8.624 -6.524 1.00 74.00 85 ALA A C 1
ATOM 702 O O . ALA A 1 85 ? 5.808 -8.133 -7.395 1.00 74.00 85 ALA A O 1
ATOM 703 N N . GLN A 1 86 ? 7.476 -9.509 -6.806 1.00 76.94 86 GLN A N 1
ATOM 704 C CA . GLN A 1 86 ? 7.745 -10.020 -8.152 1.00 76.94 86 GLN A CA 1
ATOM 705 C C . GLN A 1 86 ? 6.857 -11.208 -8.540 1.00 76.94 86 GLN A C 1
ATOM 707 O O . GLN A 1 86 ? 6.769 -11.536 -9.713 1.00 76.94 86 GLN A O 1
ATOM 712 N N . VAL A 1 87 ? 6.206 -11.867 -7.581 1.00 80.44 87 VAL A N 1
ATOM 713 C CA . VAL A 1 87 ? 5.400 -13.074 -7.840 1.00 80.44 87 VAL A CA 1
ATOM 714 C C . VAL A 1 87 ? 3.912 -12.798 -7.663 1.00 80.44 87 VAL A C 1
ATOM 716 O O . VAL A 1 87 ? 3.081 -13.404 -8.335 1.00 80.44 87 VAL A O 1
ATOM 719 N N . ILE A 1 88 ? 3.568 -11.897 -6.744 1.00 81.50 88 ILE A N 1
ATOM 720 C CA . ILE A 1 88 ? 2.192 -11.632 -6.350 1.00 81.50 88 ILE A CA 1
ATOM 721 C C . ILE A 1 88 ? 1.778 -10.265 -6.883 1.00 81.50 88 ILE A C 1
ATOM 723 O O . ILE A 1 88 ? 2.229 -9.226 -6.407 1.00 81.50 88 ILE A O 1
ATOM 727 N N . GLU A 1 89 ? 0.840 -10.271 -7.824 1.00 87.38 89 GLU A N 1
ATOM 728 C CA . GLU A 1 89 ? 0.231 -9.078 -8.425 1.00 87.38 89 GLU A CA 1
ATOM 729 C C . GLU A 1 89 ? -0.800 -8.398 -7.498 1.00 87.38 89 GLU A C 1
ATOM 731 O O . GLU A 1 89 ? -1.751 -7.769 -7.944 1.00 87.38 89 GLU A O 1
ATOM 736 N N . ALA A 1 90 ? -0.604 -8.494 -6.182 1.00 91.31 90 ALA A N 1
ATOM 737 C CA . ALA A 1 90 ? -1.478 -7.944 -5.151 1.00 91.31 90 ALA A CA 1
ATOM 738 C C . ALA A 1 90 ? -0.676 -7.509 -3.912 1.00 91.31 90 ALA A C 1
ATOM 740 O O . ALA A 1 90 ? 0.423 -8.007 -3.640 1.00 91.31 90 ALA A O 1
ATOM 741 N N . VAL A 1 91 ? -1.255 -6.609 -3.115 1.00 93.44 91 VAL A N 1
ATOM 742 C CA . VAL A 1 91 ? -0.756 -6.291 -1.770 1.00 93.44 91 VAL A CA 1
ATOM 743 C C . VAL A 1 91 ? -1.325 -7.321 -0.807 1.00 93.44 91 VAL A C 1
ATOM 745 O O . VAL A 1 91 ? -2.515 -7.309 -0.516 1.00 93.44 91 VAL A O 1
ATOM 748 N N . CYS A 1 92 ? -0.487 -8.217 -0.308 1.00 93.19 92 CYS A N 1
ATOM 749 C CA . CYS A 1 92 ? -0.860 -9.277 0.622 1.00 93.19 92 CYS A CA 1
ATOM 750 C C . CYS A 1 92 ? -0.223 -9.050 1.989 1.00 93.19 92 CYS A C 1
ATOM 752 O O . CYS A 1 92 ? 0.701 -8.251 2.129 1.00 93.19 92 CYS A O 1
ATOM 754 N N . ASN A 1 93 ? -0.683 -9.819 2.980 1.00 93.19 93 ASN A N 1
ATOM 755 C CA . ASN A 1 93 ? -0.249 -9.736 4.379 1.00 93.19 93 ASN A CA 1
ATOM 756 C C . ASN A 1 93 ? -0.532 -8.380 5.041 1.00 93.19 93 ASN A C 1
ATOM 758 O O . ASN A 1 93 ? 0.110 -8.041 6.032 1.00 93.19 93 ASN A O 1
ATOM 762 N N . LEU A 1 94 ? -1.513 -7.639 4.523 1.00 93.75 94 LEU A N 1
ATOM 763 C CA . LEU A 1 94 ? -2.052 -6.473 5.203 1.00 93.75 94 LEU A CA 1
ATOM 764 C C . LEU A 1 94 ? -2.905 -6.943 6.382 1.00 93.75 94 LEU A C 1
ATOM 766 O O . LEU A 1 94 ? -3.738 -7.839 6.210 1.00 93.75 94 LEU A O 1
ATOM 770 N N . GLN A 1 95 ? -2.720 -6.365 7.567 1.00 93.81 95 GLN A N 1
ATOM 771 C CA . GLN A 1 95 ? -3.482 -6.753 8.752 1.00 93.81 95 GLN A CA 1
ATOM 772 C C . GLN A 1 95 ? -4.249 -5.571 9.350 1.00 93.81 95 GLN A C 1
ATOM 774 O O . GLN A 1 95 ? -3.681 -4.519 9.623 1.00 93.81 95 GLN A O 1
ATOM 779 N N . VAL A 1 96 ? -5.550 -5.767 9.572 1.00 91.56 96 VAL A N 1
ATOM 780 C CA . VAL A 1 96 ? -6.451 -4.811 10.230 1.00 91.56 96 VAL A CA 1
ATOM 781 C C . VAL A 1 96 ? -7.036 -5.486 11.461 1.00 91.56 96 VAL A C 1
ATOM 783 O O . VAL A 1 96 ? -7.911 -6.347 11.356 1.00 91.56 96 VAL A O 1
ATOM 786 N N . GLY A 1 97 ? -6.530 -5.130 12.643 1.00 89.56 97 GLY A N 1
ATOM 787 C CA . GLY A 1 97 ? -6.846 -5.855 13.877 1.00 89.56 97 GLY A CA 1
ATOM 788 C C . GLY A 1 97 ? -6.521 -7.348 13.741 1.00 89.56 97 GLY A C 1
ATOM 789 O O . GLY A 1 97 ? -5.373 -7.719 13.514 1.00 89.56 97 GLY A O 1
ATOM 790 N N . GLU A 1 98 ? -7.539 -8.203 13.829 1.00 90.25 98 GLU A N 1
ATOM 791 C CA . GLU A 1 98 ? -7.400 -9.664 13.705 1.00 90.25 98 GLU A CA 1
ATOM 792 C C . GLU A 1 98 ? -7.636 -10.188 12.275 1.00 90.25 98 GLU A C 1
ATOM 794 O O . GLU A 1 98 ? -7.598 -11.395 12.031 1.00 90.25 98 GLU A O 1
ATOM 799 N N . PHE A 1 99 ? -7.895 -9.302 11.309 1.00 90.62 99 PHE A N 1
ATOM 800 C CA . PHE A 1 99 ? -8.203 -9.673 9.930 1.00 90.62 99 PHE A CA 1
ATOM 801 C C . PHE A 1 99 ? -6.984 -9.532 9.026 1.00 90.62 99 PHE A C 1
ATOM 803 O O . PHE A 1 99 ? -6.272 -8.531 9.080 1.00 90.62 99 PHE A O 1
ATOM 810 N N . LYS A 1 100 ? -6.788 -10.512 8.137 1.00 92.06 100 LYS A N 1
ATOM 811 C CA . LYS A 1 100 ? -5.835 -10.421 7.027 1.00 92.06 100 LYS A CA 1
ATOM 812 C C . LYS A 1 100 ? -6.562 -10.012 5.756 1.00 92.06 100 LYS A C 1
ATOM 814 O O . LYS A 1 100 ? -7.574 -10.613 5.401 1.00 92.06 100 LYS A O 1
ATOM 819 N N . LEU A 1 101 ? -6.019 -9.020 5.071 1.00 92.75 101 LEU A N 1
ATOM 820 C CA . LEU A 1 101 ? -6.563 -8.433 3.856 1.00 92.75 101 LEU A CA 1
ATOM 821 C C . LEU A 1 101 ? -5.564 -8.584 2.708 1.00 92.75 101 LEU A C 1
ATOM 823 O O . LEU A 1 101 ? -4.350 -8.667 2.913 1.00 92.75 101 LEU A O 1
ATOM 827 N N . CYS A 1 102 ? -6.101 -8.622 1.491 1.00 94.56 102 CYS A N 1
ATOM 828 C CA . CYS A 1 102 ? -5.328 -8.477 0.266 1.00 94.56 102 CYS A CA 1
ATOM 829 C C . CYS A 1 102 ? -5.964 -7.382 -0.594 1.00 94.56 102 CYS A C 1
ATOM 831 O O . CYS A 1 102 ? -7.182 -7.386 -0.772 1.00 94.56 102 CYS A O 1
ATOM 833 N N . LEU A 1 103 ? -5.152 -6.467 -1.121 1.00 93.81 103 LEU A N 1
ATOM 834 C CA . LEU A 1 103 ? -5.587 -5.440 -2.065 1.00 93.81 103 LEU A CA 1
ATOM 835 C C . LEU A 1 103 ? -5.190 -5.871 -3.472 1.00 93.81 103 LEU A C 1
ATOM 837 O O . LEU A 1 103 ? -4.033 -6.217 -3.713 1.00 93.81 103 LEU A O 1
ATOM 841 N N . ILE A 1 104 ? -6.145 -5.830 -4.395 1.00 93.44 104 ILE A N 1
ATOM 842 C CA . ILE A 1 104 ? -5.913 -6.100 -5.812 1.00 93.44 104 ILE A CA 1
ATOM 843 C C . ILE A 1 104 ? -6.078 -4.770 -6.535 1.00 93.44 104 ILE A C 1
ATOM 845 O O . ILE A 1 104 ? -7.189 -4.250 -6.620 1.00 93.44 104 ILE A O 1
ATOM 849 N N . ALA A 1 105 ? -4.968 -4.203 -7.003 1.00 93.38 105 ALA A N 1
ATOM 850 C CA . ALA A 1 105 ? -4.994 -2.978 -7.783 1.00 93.38 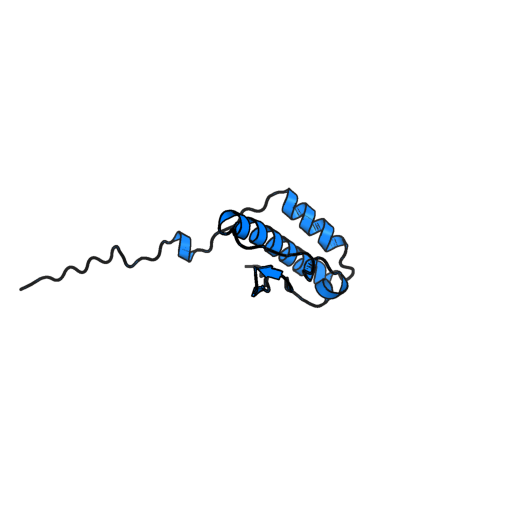105 ALA A CA 1
ATOM 851 C C . ALA A 1 105 ? -5.258 -3.322 -9.250 1.00 93.38 105 ALA A C 1
ATOM 853 O O . ALA A 1 105 ? -4.500 -4.075 -9.862 1.00 93.38 105 ALA A O 1
ATOM 854 N N . THR A 1 106 ? -6.323 -2.761 -9.809 1.00 89.00 106 THR A N 1
ATOM 855 C CA . THR A 1 106 ? -6.663 -2.887 -11.227 1.00 89.00 106 THR A CA 1
ATOM 856 C C . THR A 1 106 ? -6.671 -1.510 -11.865 1.00 89.00 106 THR A C 1
ATOM 858 O O . THR A 1 106 ? -7.146 -0.551 -11.258 1.00 89.00 106 THR A O 1
ATOM 861 N N . GLU A 1 107 ? -6.186 -1.415 -13.094 1.00 80.88 107 GLU A N 1
ATOM 862 C CA . GLU A 1 107 ? -6.446 -0.257 -13.947 1.00 80.88 107 GLU A CA 1
ATOM 863 C C . GLU A 1 107 ? -7.858 -0.350 -14.548 1.00 80.88 107 GLU A C 1
ATOM 865 O O . GLU A 1 107 ? -8.384 -1.448 -14.754 1.00 80.88 107 GLU A O 1
ATOM 870 N N . SER A 1 108 ? -8.484 0.800 -14.787 1.00 65.81 108 SER A N 1
ATOM 871 C CA . SER A 1 108 ? -9.847 0.937 -15.320 1.00 65.81 108 SER A CA 1
ATOM 872 C C . SER A 1 108 ? -9.902 1.992 -16.407 1.00 65.81 108 SER A C 1
ATOM 874 O O . SER A 1 108 ? -9.233 3.032 -16.204 1.00 65.81 108 SER A O 1
#

Radius of gyration: 19.31 Å; chains: 1; bounding box: 75×27×33 Å

pLDDT: mean 82.77, std 15.48, range [38.53, 97.12]

Sequence (108 aa):
MVKYTTDISNQIPDFDVLMGQVMPLEPADYKQAIEITKRVTHQEHRWQTYLNMLALLAFEEWFQEREGKLKLDTTNCSVFQPESAQVIEAVCNLQVGEFKLCLIATES